Protein AF-A0A7X9JXB5-F1 (afdb_monomer_lite)

Secondary structure (DSSP, 8-state):
-EEEEE--TTBTTSTT--B-HHHHHHHHHHHHHHHHHTT--EEEEE-----HHHHHHHHHHHHHHHS--

Structure (mmCIF, N/CA/C/O backbone):
data_AF-A0A7X9JXB5-F1
#
_entry.id   AF-A0A7X9JXB5-F1
#
loop_
_atom_site.group_PDB
_atom_site.id
_atom_site.type_symbol
_atom_site.label_atom_id
_atom_site.label_alt_id
_atom_site.label_comp_id
_atom_site.label_asym_id
_atom_site.label_entity_id
_atom_site.label_seq_id
_atom_site.pdbx_PDB_ins_code
_atom_site.Cartn_x
_atom_site.Cartn_y
_atom_site.Cartn_z
_atom_site.occupancy
_atom_site.B_iso_or_equiv
_atom_site.auth_seq_id
_atom_site.auth_comp_id
_atom_site.auth_asym_id
_atom_site.auth_atom_id
_atom_site.pdbx_PDB_model_num
ATOM 1 N N . MET A 1 1 ? -15.708 7.372 9.249 1.00 95.25 1 MET A N 1
ATOM 2 C CA . MET A 1 1 ? -15.517 6.545 8.038 1.00 95.25 1 MET A CA 1
ATOM 3 C C . MET A 1 1 ? -14.486 7.233 7.167 1.00 95.25 1 MET A C 1
ATOM 5 O O . MET A 1 1 ? -14.620 8.435 6.976 1.00 95.25 1 MET A O 1
ATOM 9 N N . ILE A 1 2 ? -13.482 6.512 6.674 1.00 98.00 2 ILE A N 1
ATOM 10 C CA . ILE A 1 2 ? -12.494 7.039 5.719 1.00 98.00 2 ILE A CA 1
ATOM 11 C C . ILE A 1 2 ? -12.414 6.080 4.534 1.00 98.00 2 ILE A C 1
ATOM 13 O O . ILE A 1 2 ? -12.314 4.873 4.731 1.00 98.00 2 ILE A O 1
ATOM 17 N N . ALA A 1 3 ? -12.455 6.613 3.319 1.00 98.00 3 ALA A N 1
ATOM 18 C CA . ALA A 1 3 ? -12.266 5.846 2.096 1.00 98.00 3 ALA A CA 1
ATOM 19 C C . ALA A 1 3 ? -11.055 6.397 1.339 1.00 98.00 3 ALA A C 1
ATOM 21 O O . ALA A 1 3 ? -10.876 7.615 1.285 1.00 98.00 3 ALA A O 1
ATOM 22 N N . ALA A 1 4 ? -10.241 5.511 0.772 1.00 98.00 4 ALA A N 1
ATOM 23 C CA . ALA A 1 4 ? -9.104 5.879 -0.061 1.00 98.00 4 ALA A CA 1
ATOM 24 C C . ALA A 1 4 ? -9.290 5.351 -1.485 1.00 98.00 4 ALA A C 1
ATOM 26 O O . ALA A 1 4 ? -9.544 4.163 -1.680 1.00 98.00 4 ALA A O 1
ATOM 27 N N . SER A 1 5 ? -9.094 6.227 -2.465 1.00 98.31 5 SER A N 1
ATOM 28 C CA . SER A 1 5 ? -8.712 5.842 -3.825 1.00 98.31 5 SER A CA 1
ATOM 29 C C . SER A 1 5 ? -7.243 5.405 -3.769 1.00 98.31 5 SER A C 1
ATOM 31 O O . SER A 1 5 ? -6.334 6.234 -3.767 1.00 98.31 5 SER A O 1
ATOM 33 N N . ALA A 1 6 ? -7.015 4.107 -3.577 1.00 98.25 6 ALA A N 1
ATOM 34 C CA . ALA A 1 6 ? -5.718 3.515 -3.270 1.00 98.25 6 ALA A CA 1
ATOM 35 C C . ALA A 1 6 ? -4.919 3.257 -4.558 1.00 98.25 6 ALA A C 1
ATOM 37 O O . ALA A 1 6 ? -5.034 2.197 -5.178 1.00 98.25 6 ALA A O 1
ATOM 38 N N . GLY A 1 7 ? -4.125 4.255 -4.954 1.00 98.56 7 GLY A N 1
ATOM 39 C CA . GLY A 1 7 ? -3.175 4.181 -6.064 1.00 98.56 7 GLY A CA 1
ATOM 40 C C . GLY A 1 7 ? -1.749 3.861 -5.608 1.00 98.56 7 GLY A C 1
ATOM 41 O O . GLY A 1 7 ? -1.269 4.373 -4.594 1.00 98.56 7 GLY A O 1
ATOM 42 N N . PHE A 1 8 ? -1.064 3.030 -6.388 1.00 98.75 8 PHE A N 1
ATOM 43 C CA . PHE A 1 8 ? 0.292 2.534 -6.126 1.00 98.75 8 PHE A CA 1
ATOM 44 C C . PHE A 1 8 ? 1.295 2.913 -7.226 1.00 98.75 8 PHE A C 1
ATOM 46 O O . PHE A 1 8 ? 2.430 2.443 -7.227 1.00 98.75 8 PHE A O 1
ATOM 53 N N . ASP A 1 9 ? 0.885 3.782 -8.149 1.00 98.62 9 ASP A N 1
ATOM 54 C CA . ASP A 1 9 ? 1.691 4.286 -9.263 1.00 98.62 9 ASP A CA 1
ATOM 55 C C . ASP A 1 9 ? 2.742 5.319 -8.840 1.00 98.62 9 ASP A C 1
ATOM 57 O O . ASP A 1 9 ? 3.695 5.546 -9.578 1.00 98.62 9 ASP A O 1
ATOM 61 N N . ASN A 1 10 ? 2.639 5.893 -7.636 1.00 98.38 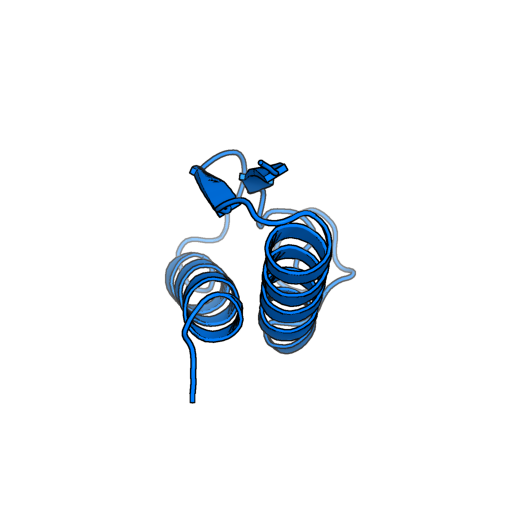10 ASN A N 1
ATOM 62 C CA . ASN A 1 10 ? 3.646 6.813 -7.101 1.00 98.38 10 ASN A CA 1
ATOM 63 C C . ASN A 1 10 ? 4.895 6.122 -6.504 1.00 98.38 10 ASN A C 1
ATOM 65 O O . ASN A 1 10 ? 5.774 6.797 -5.965 1.00 98.38 10 ASN A O 1
ATOM 69 N N . HIS A 1 11 ? 4.970 4.78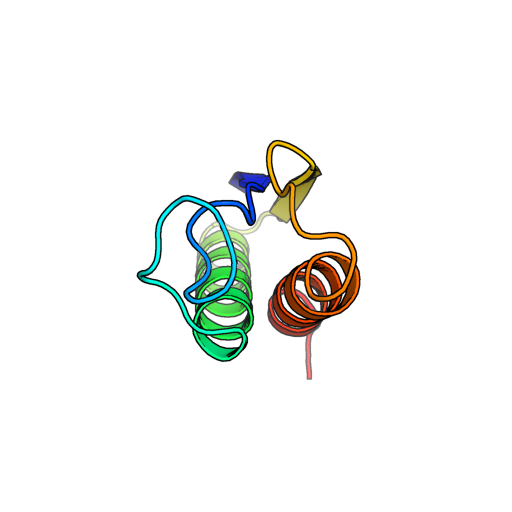7 -6.566 1.00 98.62 11 HIS A N 1
ATOM 70 C CA . HIS A 1 11 ? 6.091 4.006 -6.039 1.00 98.62 11 HIS A CA 1
ATOM 71 C C . HIS A 1 11 ? 7.403 4.294 -6.795 1.00 98.62 11 HIS A C 1
ATOM 73 O O . HIS A 1 11 ? 7.384 4.583 -7.989 1.00 98.62 11 HIS A O 1
ATOM 79 N N . GLU A 1 12 ? 8.555 4.160 -6.131 1.00 98.56 12 GLU A N 1
ATOM 80 C CA . GLU A 1 12 ? 9.893 4.442 -6.680 1.00 98.56 12 GLU A CA 1
ATOM 81 C C . GLU A 1 12 ? 10.245 3.609 -7.924 1.00 98.56 12 GLU A C 1
ATOM 83 O O . GLU A 1 12 ? 11.000 4.045 -8.788 1.00 98.56 12 GLU A O 1
ATOM 88 N N . ALA A 1 13 ? 9.658 2.416 -8.029 1.00 98.44 13 ALA A N 1
ATOM 89 C CA . ALA A 1 13 ? 9.784 1.517 -9.177 1.00 98.44 13 ALA A CA 1
ATOM 90 C C . ALA A 1 13 ? 8.571 1.557 -10.130 1.00 98.44 13 ALA A C 1
ATOM 92 O O . ALA A 1 13 ? 8.438 0.679 -10.983 1.00 98.44 13 ALA A O 1
ATOM 93 N N . ASP A 1 14 ? 7.663 2.517 -9.965 1.00 98.38 14 ASP A N 1
ATOM 94 C CA . ASP A 1 14 ? 6.512 2.761 -10.842 1.00 98.38 14 ASP A CA 1
ATOM 95 C C . ASP A 1 14 ? 6.549 4.219 -11.357 1.00 98.38 14 ASP A C 1
ATOM 97 O O . ASP A 1 14 ? 7.565 4.903 -11.223 1.00 98.38 14 ASP A O 1
ATOM 101 N N . TRP A 1 15 ? 5.486 4.693 -12.006 1.00 97.88 15 TRP A N 1
ATOM 102 C CA . TRP A 1 15 ? 5.469 5.951 -12.765 1.00 97.88 15 TRP A CA 1
ATOM 103 C C . TRP A 1 15 ? 5.856 7.208 -11.974 1.00 97.88 15 TRP A C 1
ATOM 105 O O . TRP A 1 15 ? 6.403 8.139 -12.564 1.00 97.88 15 TRP A O 1
ATOM 115 N N . GLY A 1 16 ? 5.567 7.268 -10.674 1.00 97.19 16 GLY A N 1
ATOM 116 C CA . GLY A 1 16 ? 5.801 8.466 -9.866 1.00 97.19 16 GLY A CA 1
ATOM 117 C C . GLY A 1 16 ? 7.173 8.544 -9.204 1.00 97.19 16 GLY A C 1
ATOM 118 O O . GLY A 1 16 ? 7.598 9.641 -8.850 1.00 97.19 16 GLY A O 1
ATOM 119 N N . GLY A 1 17 ? 7.903 7.430 -9.075 1.00 98.00 17 GLY A N 1
ATOM 120 C CA . GLY A 1 17 ? 9.319 7.465 -8.701 1.00 98.00 17 GLY A CA 1
ATOM 121 C C . GLY A 1 17 ? 9.626 8.015 -7.297 1.00 98.00 17 GLY A C 1
ATOM 122 O O . GLY A 1 17 ? 10.751 8.459 -7.075 1.00 98.00 17 GLY A O 1
ATOM 123 N N . LEU A 1 18 ? 8.657 8.029 -6.367 1.00 98.44 18 LEU A N 1
ATOM 124 C CA . LEU A 1 18 ? 8.781 8.748 -5.089 1.00 98.44 18 LEU A CA 1
ATOM 125 C C . LEU A 1 18 ? 8.651 7.859 -3.846 1.00 98.44 18 LEU A C 1
ATOM 127 O O . LEU A 1 18 ? 9.496 7.931 -2.957 1.00 98.44 18 LEU A O 1
ATOM 131 N N . LEU A 1 19 ? 7.568 7.090 -3.745 1.00 98.62 19 LEU A N 1
ATOM 132 C CA . LEU A 1 19 ? 7.209 6.370 -2.522 1.00 98.62 19 LEU A CA 1
ATOM 133 C C . LEU A 1 19 ? 7.888 5.005 -2.442 1.00 98.62 19 LEU A C 1
ATOM 135 O O . LEU A 1 19 ? 7.987 4.289 -3.436 1.00 98.62 19 LEU A O 1
ATOM 139 N N . LYS A 1 20 ? 8.272 4.598 -1.238 1.00 98.75 20 LYS A N 1
ATOM 140 C CA . LYS A 1 20 ? 8.730 3.237 -0.949 1.00 98.75 20 LYS A CA 1
ATOM 141 C C . LYS A 1 20 ? 7.568 2.344 -0.536 1.00 98.75 20 LYS A C 1
ATOM 143 O O . LYS A 1 20 ? 6.503 2.825 -0.148 1.00 98.75 20 LYS A O 1
ATOM 148 N N . THR A 1 21 ? 7.776 1.028 -0.564 1.00 98.69 21 THR A N 1
ATOM 149 C CA . THR A 1 21 ? 6.777 0.066 -0.080 1.00 98.69 21 THR A CA 1
ATOM 150 C C . THR A 1 21 ? 6.354 0.362 1.367 1.00 98.69 21 THR A C 1
ATOM 152 O O . THR A 1 21 ? 5.163 0.313 1.673 1.00 98.69 21 THR A O 1
ATOM 155 N N . GLU A 1 22 ? 7.286 0.750 2.245 1.00 98.69 22 GLU A N 1
ATOM 156 C CA . GLU A 1 22 ? 6.986 1.034 3.657 1.00 98.69 22 GLU A CA 1
ATOM 157 C C . GLU A 1 22 ? 6.109 2.283 3.850 1.00 98.69 22 GLU A C 1
ATOM 159 O O . GLU A 1 22 ? 5.369 2.373 4.834 1.00 98.69 22 GLU A O 1
ATOM 164 N N . ASP A 1 23 ? 6.140 3.227 2.904 1.00 98.81 23 ASP A N 1
ATOM 165 C CA . ASP A 1 23 ? 5.285 4.415 2.951 1.00 98.81 23 ASP A CA 1
ATOM 166 C C . ASP A 1 23 ? 3.807 4.026 2.806 1.00 98.81 23 ASP A C 1
ATOM 168 O O . ASP A 1 23 ? 2.946 4.617 3.460 1.00 98.81 23 ASP A O 1
ATOM 172 N N . TYR A 1 24 ? 3.494 2.984 2.024 1.00 98.69 24 TYR A N 1
ATOM 173 C CA . TYR A 1 24 ? 2.128 2.459 1.916 1.00 98.69 24 TYR A CA 1
ATOM 174 C C . TYR A 1 24 ? 1.639 1.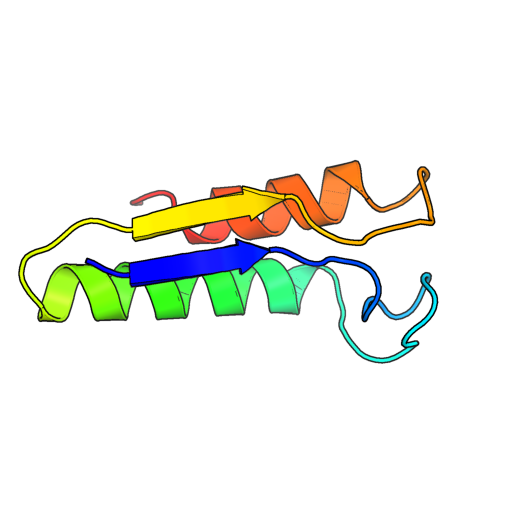848 3.231 1.00 98.69 24 TYR A C 1
ATOM 176 O O . TYR A 1 24 ? 0.496 2.098 3.625 1.00 98.69 24 TYR A O 1
ATOM 184 N N . THR A 1 25 ? 2.501 1.133 3.961 1.00 98.69 25 THR A N 1
ATOM 185 C CA . THR A 1 25 ? 2.185 0.656 5.318 1.00 98.69 25 THR A CA 1
ATOM 186 C C . THR A 1 25 ? 1.928 1.817 6.268 1.00 98.69 25 THR A C 1
ATOM 188 O O . THR A 1 25 ? 0.950 1.805 7.021 1.00 98.69 25 THR A O 1
ATOM 191 N N . PHE A 1 26 ? 2.772 2.851 6.224 1.00 98.62 26 PHE A N 1
ATOM 192 C CA . PHE A 1 26 ? 2.602 4.029 7.067 1.00 98.62 26 PHE A CA 1
ATOM 193 C C . PHE A 1 26 ? 1.292 4.772 6.763 1.00 98.62 26 PHE A C 1
ATOM 195 O O . PHE A 1 26 ? 0.552 5.110 7.688 1.00 98.62 26 PHE A O 1
ATOM 202 N N . MET A 1 27 ? 0.946 4.953 5.485 1.00 98.56 27 MET A N 1
ATOM 203 C CA . MET A 1 27 ? -0.327 5.553 5.071 1.00 98.56 27 MET A CA 1
ATOM 204 C C . MET A 1 27 ? -1.541 4.728 5.522 1.00 98.56 27 MET A C 1
ATOM 206 O O . MET A 1 27 ? -2.499 5.305 6.043 1.00 98.56 27 MET A O 1
ATOM 210 N N . GLY A 1 28 ? -1.494 3.395 5.392 1.00 98.31 28 GLY A N 1
ATOM 211 C CA . GLY A 1 28 ? -2.538 2.501 5.909 1.00 98.31 28 GLY A CA 1
ATOM 212 C C . GLY A 1 28 ? -2.743 2.676 7.417 1.00 98.31 28 GLY A C 1
ATOM 213 O O . GLY A 1 28 ? -3.868 2.887 7.879 1.00 98.31 28 GLY A O 1
ATOM 214 N N . LYS A 1 29 ? -1.646 2.730 8.183 1.00 98.50 29 LYS A N 1
ATOM 215 C CA . LYS A 1 29 ? -1.686 2.960 9.634 1.00 98.50 29 LYS A CA 1
ATOM 216 C C . LYS A 1 29 ? -2.324 4.304 9.992 1.00 98.50 29 LYS A C 1
ATOM 218 O O . LYS A 1 29 ? -3.221 4.348 10.834 1.00 98.50 29 LYS A O 1
ATOM 223 N N . LEU A 1 30 ? -1.912 5.391 9.333 1.00 98.31 30 LEU A N 1
ATOM 224 C CA . LEU A 1 30 ? -2.478 6.729 9.560 1.00 98.31 30 LEU A CA 1
ATOM 225 C C . LEU A 1 30 ? -3.984 6.776 9.270 1.00 98.31 30 LEU A C 1
ATOM 227 O O . LEU A 1 30 ? -4.750 7.401 10.014 1.00 98.31 30 LEU A O 1
ATOM 231 N N . MET A 1 31 ? -4.412 6.109 8.197 1.00 98.12 31 MET A N 1
ATOM 232 C CA . MET A 1 31 ? -5.816 6.003 7.816 1.00 98.12 31 MET A CA 1
ATOM 233 C C . MET A 1 31 ? -6.630 5.253 8.875 1.00 98.12 31 MET A C 1
ATOM 235 O O . MET A 1 31 ? -7.665 5.762 9.312 1.00 98.12 31 MET A O 1
ATOM 239 N N . ARG A 1 32 ? -6.142 4.098 9.345 1.00 97.69 32 ARG A N 1
ATOM 240 C CA . ARG A 1 32 ? -6.785 3.308 10.406 1.00 97.69 32 ARG A CA 1
ATOM 241 C C . ARG A 1 32 ? -6.905 4.094 11.707 1.00 97.69 32 ARG A C 1
ATOM 243 O O . ARG A 1 32 ? -8.006 4.243 12.235 1.00 97.69 32 ARG A O 1
ATOM 250 N N . GLU A 1 33 ? -5.796 4.645 12.200 1.00 97.81 33 GLU A N 1
ATOM 251 C CA . GLU A 1 33 ? -5.760 5.425 13.445 1.00 97.81 33 GLU A CA 1
ATOM 252 C C . GLU A 1 33 ? -6.712 6.624 13.376 1.00 97.81 33 GLU A C 1
ATOM 254 O O . GLU A 1 33 ? -7.408 6.951 14.338 1.00 97.81 33 GLU A O 1
ATOM 259 N N . THR A 1 34 ? -6.797 7.279 12.218 1.00 98.00 34 THR A N 1
ATOM 260 C CA . THR A 1 34 ? -7.715 8.405 12.033 1.00 98.00 34 THR A CA 1
ATOM 261 C C . THR A 1 34 ? -9.171 7.956 11.952 1.00 98.00 34 THR A C 1
ATOM 263 O O . THR A 1 34 ? -10.038 8.637 12.498 1.00 98.00 34 THR A O 1
ATOM 266 N N . ALA A 1 35 ? -9.470 6.809 11.342 1.00 97.75 35 ALA A N 1
ATOM 267 C CA . ALA A 1 35 ? -10.821 6.259 11.333 1.00 97.75 35 ALA A CA 1
ATOM 268 C C . ALA A 1 35 ? -11.285 5.855 12.745 1.00 97.75 35 ALA A C 1
ATOM 270 O O . ALA A 1 35 ? -12.381 6.247 13.153 1.00 97.75 35 ALA A O 1
ATOM 271 N N . GLN A 1 36 ? -10.419 5.184 13.515 1.00 96.56 36 GLN A N 1
ATOM 272 C CA . GLN A 1 36 ? -10.666 4.790 14.907 1.00 96.56 36 GLN A CA 1
ATOM 273 C C . GLN A 1 36 ? -10.926 6.003 15.810 1.00 96.56 36 GLN A C 1
ATOM 275 O O . GLN A 1 36 ? -11.912 6.016 16.547 1.00 96.56 36 GLN A O 1
ATOM 280 N N . ARG A 1 37 ? -10.110 7.065 15.698 1.00 97.38 37 ARG A N 1
ATOM 281 C CA . ARG A 1 37 ? -10.333 8.337 16.420 1.00 97.38 37 ARG A CA 1
ATOM 282 C C . ARG A 1 37 ? -11.694 8.971 16.122 1.00 97.38 37 ARG A C 1
ATOM 284 O O . ARG A 1 37 ? -12.216 9.694 16.960 1.00 97.38 37 ARG A O 1
ATOM 291 N N . ASN A 1 38 ? -12.262 8.702 14.948 1.00 96.62 38 ASN A N 1
ATOM 292 C CA . ASN A 1 38 ? -13.576 9.187 14.525 1.00 96.62 38 ASN A CA 1
ATOM 293 C C . ASN A 1 38 ? -14.697 8.152 14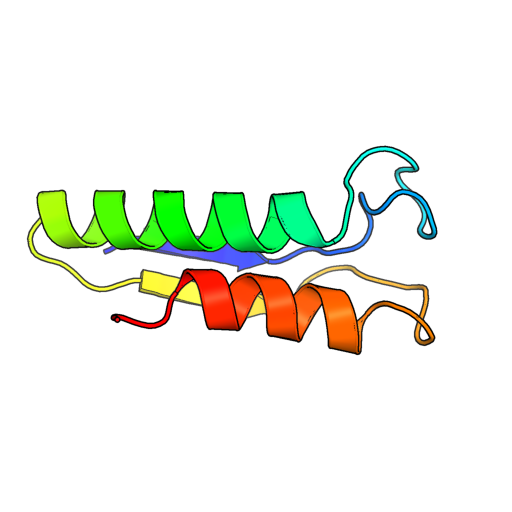.735 1.00 96.62 38 ASN A C 1
ATOM 295 O O . ASN A 1 38 ? -15.759 8.281 14.126 1.00 96.62 38 ASN A O 1
ATOM 299 N N . HIS A 1 39 ? -14.464 7.113 15.547 1.00 97.06 39 HIS A N 1
ATOM 300 C CA . HIS A 1 39 ? -15.421 6.038 15.831 1.00 97.06 39 HIS A CA 1
ATOM 301 C C . HIS A 1 39 ? -16.022 5.398 14.564 1.00 97.06 39 HIS A C 1
ATOM 303 O O . HIS A 1 39 ? -17.213 5.096 14.508 1.00 97.06 39 HIS A O 1
ATOM 309 N N . GLY A 1 40 ? -15.209 5.209 13.518 1.00 96.50 40 GLY A N 1
ATOM 310 C CA . GLY A 1 40 ? -15.644 4.593 12.265 1.00 96.50 40 GLY A CA 1
ATOM 311 C C . GLY A 1 40 ? -14.607 3.652 11.656 1.00 96.50 40 GLY A C 1
ATOM 312 O O . GLY A 1 40 ? -13.482 3.554 12.131 1.00 96.50 40 GLY A O 1
ATOM 313 N N . GLY A 1 41 ? -14.998 2.976 10.575 1.00 96.50 41 GLY A N 1
ATOM 314 C CA . GLY A 1 41 ? -14.113 2.105 9.798 1.00 96.50 41 GLY A CA 1
ATOM 315 C C . GLY A 1 41 ? -13.363 2.827 8.676 1.00 96.50 41 GLY A C 1
ATOM 316 O O . GLY A 1 41 ? -13.578 4.020 8.416 1.00 96.50 41 GLY A O 1
ATOM 317 N N . CYS A 1 42 ? -12.512 2.070 7.989 1.00 97.69 42 CYS A N 1
ATOM 318 C CA . CYS A 1 42 ? -11.789 2.508 6.805 1.00 97.69 42 CYS A CA 1
ATOM 319 C C . CYS A 1 42 ? -11.705 1.404 5.745 1.00 97.69 42 CYS A C 1
ATOM 321 O O . CYS A 1 42 ? -11.658 0.225 6.088 1.00 97.69 42 CYS A O 1
ATOM 323 N N . PHE A 1 43 ? -11.674 1.786 4.468 1.00 97.44 43 PHE A N 1
ATOM 324 C CA . PHE A 1 43 ? -11.454 0.867 3.347 1.00 97.44 43 PHE A CA 1
ATOM 325 C C . PHE A 1 43 ? -10.784 1.582 2.167 1.00 97.44 43 PHE A C 1
ATOM 327 O O . PHE A 1 43 ? -10.902 2.799 2.024 1.00 97.44 43 PHE A O 1
ATOM 334 N N . GLY A 1 44 ? -10.093 0.830 1.314 1.00 97.75 44 GLY A N 1
ATOM 335 C CA . GLY A 1 44 ? -9.517 1.332 0.065 1.00 97.75 44 GLY A CA 1
ATOM 336 C C . GLY A 1 44 ? -10.184 0.702 -1.156 1.00 97.75 44 GLY A C 1
ATOM 337 O O . GLY A 1 44 ? -10.600 -0.454 -1.102 1.00 97.75 44 GLY A O 1
ATOM 338 N N . ILE A 1 45 ? -10.263 1.453 -2.251 1.00 98.44 45 ILE A N 1
ATOM 339 C CA . ILE A 1 45 ? -10.606 0.951 -3.587 1.00 98.44 45 ILE A CA 1
ATOM 340 C C . ILE A 1 45 ? -9.343 1.060 -4.439 1.00 98.44 45 ILE A C 1
ATOM 342 O O . ILE A 1 45 ? -8.734 2.123 -4.472 1.00 98.44 45 ILE A O 1
ATOM 346 N N . LEU A 1 46 ? -8.928 -0.040 -5.072 1.00 98.25 46 LEU A N 1
ATOM 347 C CA . LEU A 1 46 ? -7.741 -0.069 -5.929 1.00 98.25 46 LEU A CA 1
ATOM 348 C C . LEU A 1 46 ? -7.925 0.858 -7.139 1.00 98.25 46 LEU A C 1
ATOM 350 O O . LEU A 1 46 ? -8.930 0.752 -7.838 1.00 98.25 46 LEU A O 1
ATOM 354 N N . GLU A 1 47 ? -6.927 1.704 -7.389 1.00 98.31 47 GLU A N 1
ATOM 355 C CA . GLU A 1 47 ? -6.868 2.631 -8.524 1.00 98.31 47 GLU A CA 1
ATOM 356 C C . GLU A 1 47 ? -5.672 2.290 -9.438 1.00 98.31 47 GLU A C 1
ATOM 358 O O . GLU A 1 47 ? -5.641 1.227 -10.056 1.00 98.31 47 GLU A O 1
ATOM 363 N N . GLY A 1 48 ? -4.680 3.187 -9.531 1.00 97.62 48 GLY A N 1
ATOM 364 C CA . GLY A 1 48 ? -3.473 3.029 -10.340 1.00 97.62 48 GLY A CA 1
ATOM 365 C C . GLY A 1 48 ? -2.405 2.138 -9.703 1.00 97.62 48 GLY A C 1
ATOM 366 O O . GLY A 1 48 ? -2.447 1.802 -8.518 1.00 97.62 48 GLY A O 1
ATOM 367 N N . GLY A 1 49 ? -1.410 1.782 -10.509 1.00 98.38 49 GLY A N 1
ATOM 368 C CA . GLY A 1 49 ? -0.339 0.854 -10.162 1.00 98.38 49 GLY A CA 1
ATOM 369 C C . GLY A 1 49 ? -0.062 -0.044 -11.357 1.00 98.38 49 GLY A C 1
ATOM 370 O O . GLY A 1 49 ? -0.863 -0.916 -11.690 1.00 98.38 49 GLY A O 1
ATOM 371 N N . TYR A 1 50 ? 1.048 0.205 -12.041 1.00 98.50 50 TYR A N 1
ATOM 372 C CA . TYR A 1 50 ? 1.266 -0.277 -13.404 1.00 98.50 50 TYR A CA 1
ATOM 373 C C . TYR A 1 50 ? 2.466 -1.217 -13.506 1.00 98.50 50 TYR A C 1
ATOM 375 O O . TYR A 1 50 ? 2.559 -2.007 -14.448 1.00 98.50 50 TYR A O 1
ATOM 383 N N . ASN A 1 51 ? 3.361 -1.215 -12.517 1.00 98.44 51 ASN A N 1
ATOM 384 C CA . ASN A 1 51 ? 4.429 -2.198 -12.430 1.00 98.44 51 ASN A CA 1
ATOM 385 C C . ASN A 1 51 ? 3.966 -3.451 -11.663 1.00 98.44 51 ASN A C 1
ATOM 387 O O . ASN A 1 51 ? 4.017 -3.537 -10.434 1.00 98.44 51 ASN A O 1
ATOM 391 N N . HIS A 1 52 ? 3.576 -4.484 -12.414 1.00 97.56 52 HIS A N 1
ATOM 392 C CA . HIS A 1 52 ? 3.072 -5.748 -11.863 1.00 97.56 52 HIS A CA 1
ATOM 393 C C . HIS A 1 52 ? 4.065 -6.481 -10.941 1.00 97.56 52 HIS A C 1
ATOM 395 O O . HIS A 1 52 ? 3.640 -7.271 -10.101 1.00 97.56 52 HIS A O 1
ATOM 401 N N . SER A 1 53 ? 5.376 -6.233 -11.063 1.00 98.25 53 SER A N 1
ATOM 402 C CA . SER A 1 53 ? 6.390 -6.886 -10.215 1.00 98.25 53 SER A CA 1
ATOM 403 C C . SER A 1 53 ? 6.402 -6.376 -8.765 1.00 98.25 53 SER A C 1
ATOM 405 O O . SER A 1 53 ? 6.897 -7.069 -7.868 1.00 98.25 53 SER A O 1
ATOM 407 N N . ILE A 1 54 ? 5.845 -5.181 -8.532 1.00 98.44 54 ILE A N 1
ATOM 408 C CA . ILE A 1 54 ? 5.804 -4.506 -7.225 1.00 98.44 54 ILE A CA 1
ATOM 409 C C . ILE A 1 54 ? 4.379 -4.225 -6.743 1.00 98.44 54 ILE A C 1
ATOM 411 O O . ILE A 1 54 ? 4.178 -4.118 -5.536 1.00 98.44 54 ILE A O 1
ATOM 415 N N . LEU A 1 55 ? 3.383 -4.185 -7.639 1.00 98.69 55 LEU A N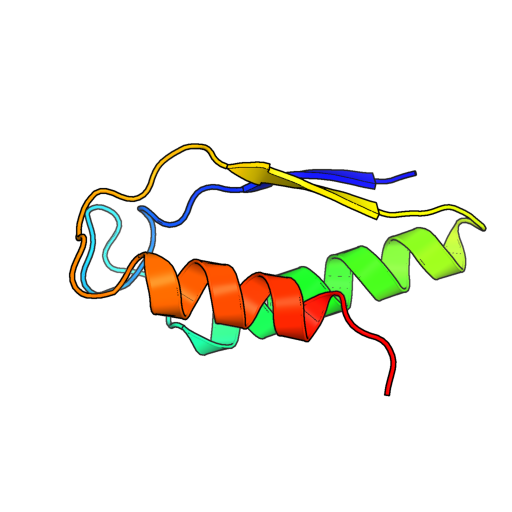 1
ATOM 416 C CA . LEU A 1 55 ? 2.006 -3.806 -7.300 1.00 98.69 55 LEU A CA 1
ATOM 417 C C . LEU A 1 55 ? 1.445 -4.623 -6.132 1.00 98.69 55 LEU A C 1
ATOM 419 O O . LEU A 1 55 ? 1.000 -4.056 -5.140 1.00 98.69 55 LEU A O 1
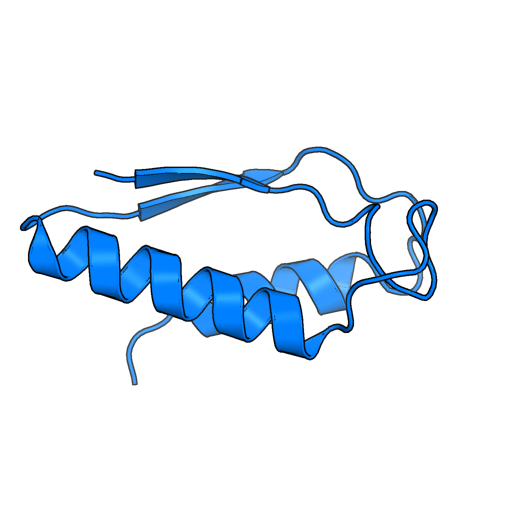ATOM 423 N N . GLY A 1 56 ? 1.525 -5.954 -6.213 1.00 98.56 56 GLY A N 1
ATOM 424 C CA . GLY A 1 56 ? 1.006 -6.827 -5.157 1.00 98.56 56 GLY A CA 1
ATOM 425 C C . GLY A 1 56 ? 1.680 -6.602 -3.800 1.00 98.56 56 GLY A C 1
ATOM 426 O O . GLY A 1 56 ? 1.015 -6.675 -2.772 1.00 98.56 56 GLY A O 1
ATOM 427 N N . LYS A 1 57 ? 2.978 -6.267 -3.791 1.00 98.62 57 LYS A N 1
ATOM 428 C CA . LYS A 1 57 ? 3.726 -5.968 -2.560 1.00 98.62 57 LYS A CA 1
ATOM 429 C C . LYS A 1 57 ? 3.250 -4.662 -1.931 1.00 98.62 57 LYS A C 1
ATOM 431 O O . LYS A 1 57 ? 3.067 -4.609 -0.724 1.00 98.62 57 LYS A O 1
ATOM 436 N N . ASN A 1 58 ? 3.003 -3.640 -2.747 1.00 98.75 58 ASN A N 1
ATOM 437 C CA . ASN A 1 58 ? 2.532 -2.342 -2.268 1.00 98.75 58 ASN A CA 1
ATOM 438 C C . ASN A 1 58 ? 1.075 -2.399 -1.786 1.00 98.75 58 ASN A C 1
ATOM 440 O O . ASN A 1 58 ? 0.747 -1.807 -0.758 1.00 98.75 58 ASN A O 1
ATOM 444 N N . VAL A 1 59 ? 0.220 -3.167 -2.473 1.00 98.62 59 VAL A N 1
ATOM 445 C CA . VAL A 1 59 ? -1.148 -3.454 -2.012 1.00 98.62 59 VAL A CA 1
ATOM 446 C C . VAL A 1 59 ? -1.113 -4.174 -0.664 1.00 98.62 59 VAL A C 1
ATOM 448 O O . VAL A 1 59 ? -1.804 -3.750 0.260 1.00 98.62 59 VAL A O 1
ATOM 451 N N . LEU A 1 60 ? -0.290 -5.222 -0.526 1.00 98.69 60 LEU A N 1
ATOM 452 C CA . LEU A 1 60 ? -0.128 -5.938 0.741 1.00 98.69 60 LEU A CA 1
ATOM 453 C C . LEU A 1 60 ? 0.356 -5.001 1.852 1.00 98.69 60 LEU A C 1
ATOM 455 O O . LEU A 1 60 ? -0.266 -4.955 2.905 1.00 98.69 60 LEU A O 1
ATOM 459 N N . ALA A 1 61 ? 1.390 -4.200 1.591 1.00 98.62 61 ALA A N 1
ATOM 460 C CA . ALA A 1 61 ? 1.934 -3.243 2.550 1.00 98.62 61 ALA A CA 1
ATOM 461 C C . ALA A 1 61 ? 0.868 -2.261 3.066 1.00 98.62 61 ALA A C 1
ATOM 463 O O . ALA A 1 61 ? 0.810 -1.990 4.266 1.00 98.62 61 ALA A O 1
ATOM 464 N N . PHE A 1 62 ? -0.005 -1.758 2.185 1.00 98.62 62 PHE A N 1
ATOM 465 C CA . PHE A 1 62 ? -1.137 -0.917 2.578 1.00 98.62 62 PHE A CA 1
ATOM 466 C C . PHE A 1 62 ? -2.151 -1.668 3.451 1.00 98.62 62 PHE A C 1
ATOM 468 O O . PHE A 1 62 ? -2.565 -1.139 4.483 1.00 98.62 62 PHE A O 1
ATOM 475 N N . VAL A 1 63 ? -2.523 -2.896 3.071 1.00 98.31 63 VAL A N 1
ATOM 476 C CA . VAL A 1 63 ? -3.455 -3.743 3.838 1.00 98.31 63 VAL A CA 1
ATOM 477 C C . VAL A 1 63 ? -2.897 -4.068 5.225 1.00 98.31 63 VAL A C 1
ATOM 479 O O . VAL A 1 63 ? -3.607 -3.886 6.207 1.00 98.31 63 VAL A O 1
ATOM 482 N N . GLU A 1 64 ? -1.618 -4.433 5.333 1.00 98.31 64 GLU A N 1
ATOM 483 C CA . GLU A 1 64 ? -0.928 -4.656 6.613 1.00 98.31 64 GLU A CA 1
ATOM 484 C C . GLU A 1 64 ? -0.932 -3.397 7.498 1.00 98.31 64 GLU A C 1
ATOM 486 O O . GLU A 1 64 ? -0.999 -3.486 8.723 1.00 98.31 64 GLU A O 1
ATOM 491 N N . GLY A 1 65 ? -0.904 -2.202 6.896 1.00 98.06 65 GLY A N 1
ATOM 492 C CA . GLY A 1 65 ? -1.082 -0.940 7.616 1.00 98.06 65 GLY A CA 1
ATOM 493 C C . GLY A 1 65 ? -2.493 -0.751 8.191 1.00 98.06 65 GLY A C 1
ATOM 494 O O . GLY A 1 65 ? -2.653 -0.080 9.212 1.00 98.06 65 GLY A O 1
ATOM 495 N N . LEU A 1 66 ? -3.517 -1.338 7.562 1.00 97.44 66 LEU A N 1
ATOM 496 C CA . LEU A 1 66 ? -4.911 -1.285 8.019 1.00 97.44 66 LEU A CA 1
ATOM 497 C C . LEU A 1 66 ? -5.233 -2.324 9.107 1.00 97.44 66 LEU A C 1
ATOM 499 O O . LEU A 1 66 ? -6.192 -2.123 9.854 1.00 97.44 66 LEU A O 1
ATOM 503 N N . GLU A 1 67 ? -4.459 -3.405 9.221 1.00 93.69 67 GLU A N 1
ATOM 504 C CA . GLU A 1 67 ? -4.664 -4.458 10.226 1.00 93.69 67 GLU A CA 1
ATOM 505 C C . GLU A 1 67 ? -4.363 -3.972 11.655 1.00 93.69 67 GLU A C 1
ATOM 507 O O . GLU A 1 67 ? -3.434 -3.197 11.876 1.00 93.69 67 GLU A O 1
ATOM 512 N N . GLU A 1 68 ? -5.138 -4.418 12.650 1.00 74.31 68 GLU A N 1
ATOM 513 C CA . GLU A 1 68 ? -4.831 -4.238 14.080 1.00 74.31 68 GLU A CA 1
ATOM 514 C C . GLU A 1 68 ? -3.763 -5.249 14.534 1.00 74.31 68 GLU A C 1
ATOM 516 O O . GLU A 1 68 ? -3.794 -6.411 14.134 1.00 74.31 68 GLU A O 1
ATOM 521 N N . LYS A 1 69 ? -2.830 -4.808 15.387 1.00 58.09 69 LYS A N 1
ATOM 522 C CA . LYS A 1 69 ? -1.944 -5.697 16.154 1.00 58.09 69 LYS A CA 1
ATOM 523 C C . LYS A 1 69 ? -2.379 -5.721 17.606 1.00 58.09 69 LYS A C 1
ATOM 525 O O . LYS A 1 69 ? -2.727 -4.625 18.102 1.00 58.09 69 LYS A O 1
#

Foldseek 3Di:
DEEEQDADQCDCPHPNNHDHLLVLLVVLQVQQVVQVVVVHAYDYDYDYDDPPVCRVSSVVSNVNSVDDD

pLDDT: mean 97.12, std 5.58, range [58.09, 98.81]

Radius of gyration: 11.9 Å; chains: 1; bounding box: 26×16×30 Å

Sequence (69 aa):
MIAASAGFDNHEADWGGLLKTEDYTFMGKLMRETAQRNHGGCFGILEGGYNHSILGKNVLAFVEGLEEK